Protein AF-X1I6A6-F1 (afdb_monomer)

Foldseek 3Di:
DDDDDPDDDPQFKFKDQCPFDDDDDPDPDDDDDDTLRFWAKKFKDQEDPVPDRDTDDMGGSVNCVVVNNMDIDGLVSHDAKMWMWIATPVGDIDIDIDGPVVTDDPDDD

Secondary structure (DSSP, 8-state):
----------S-EEEEE----------SS-----GGGGEEEEEEETT--SS-----EEEEHHHHGGGTTEEEEEGGG--SEEEEEEEETT--EEEEEEEGGGS------

Sequence (109 aa):
DKKGQVELGTGKDCIINIETFESKVLSRKPIDFANLETLSMVMLDYDFDREVFNMDEVFYAEDLKKNDYKVHFDKDKTKGQIMIIYLDIFGNEKREVKVLSDFKVERKK

Solvent-accessible surface area (backbone atoms only — not comparable to full-atom values): 7032 Å² total; per-residue (Å²): 140,87,90,77,87,77,78,80,86,75,95,49,71,43,72,49,74,61,88,75,44,81,85,88,75,99,57,100,57,95,77,88,74,68,49,62,72,46,51,38,35,39,36,34,15,38,58,42,79,88,81,62,93,58,82,72,46,77,45,46,36,79,61,24,61,77,51,77,36,43,51,76,45,60,51,86,63,48,56,71,27,30,36,40,37,42,30,33,78,85,70,53,75,48,78,47,78,47,40,72,85,76,53,82,81,82,75,84,127

Structure (mmCIF, N/CA/C/O backbone):
data_AF-X1I6A6-F1
#
_entry.id   AF-X1I6A6-F1
#
loop_
_atom_site.group_PDB
_atom_site.id
_atom_site.type_symbol
_atom_site.label_atom_id
_atom_site.label_alt_id
_atom_site.label_comp_id
_atom_site.label_asym_id
_atom_site.label_entity_id
_atom_site.label_seq_id
_atom_site.pdbx_PDB_ins_code
_atom_site.Cartn_x
_atom_site.Cartn_y
_atom_site.Cartn_z
_atom_site.occupancy
_atom_site.B_iso_or_equiv
_atom_site.auth_seq_id
_atom_site.auth_comp_id
_atom_site.auth_asym_id
_atom_site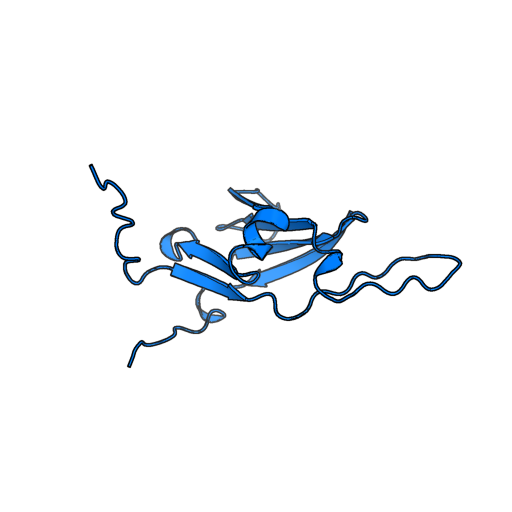.auth_atom_id
_atom_site.pdbx_PDB_model_num
ATOM 1 N N . ASP A 1 1 ? -8.322 36.910 3.057 1.00 35.59 1 ASP A N 1
ATOM 2 C CA . ASP A 1 1 ? -8.898 35.560 3.227 1.00 35.59 1 ASP A CA 1
ATOM 3 C C . ASP A 1 1 ? -7.816 34.490 3.208 1.00 35.59 1 ASP A C 1
ATOM 5 O O . ASP A 1 1 ? -7.125 34.344 2.210 1.00 35.59 1 ASP A O 1
ATOM 9 N N . LYS A 1 2 ? -7.611 33.779 4.322 1.00 33.84 2 LYS A N 1
ATOM 10 C CA . LYS A 1 2 ? -6.754 32.584 4.406 1.00 33.84 2 LYS A CA 1
ATOM 11 C C . LYS A 1 2 ? -7.578 31.474 5.055 1.00 33.84 2 LYS A C 1
ATOM 13 O O . LYS A 1 2 ? -7.585 31.343 6.274 1.00 33.84 2 LYS A O 1
ATOM 18 N N . LYS A 1 3 ? -8.330 30.727 4.244 1.00 35.34 3 LYS A N 1
ATOM 19 C CA . LYS A 1 3 ? -8.968 29.475 4.664 1.00 35.34 3 LYS A CA 1
ATOM 20 C C . LYS A 1 3 ? -8.095 28.320 4.192 1.00 35.34 3 LYS A C 1
ATOM 22 O O . LYS A 1 3 ? -7.958 28.087 3.000 1.00 35.34 3 LYS A O 1
ATOM 27 N N . GLY A 1 4 ? -7.502 27.646 5.161 1.00 28.83 4 GLY A N 1
ATOM 28 C CA . GLY A 1 4 ? -6.713 26.434 5.002 1.00 28.83 4 GLY A CA 1
ATOM 29 C C . GLY A 1 4 ? -6.465 25.846 6.383 1.00 28.83 4 GLY A C 1
ATOM 30 O O . GLY A 1 4 ? -5.323 25.678 6.789 1.00 28.83 4 GLY A O 1
ATOM 31 N N . GLN A 1 5 ? -7.539 25.663 7.156 1.00 38.56 5 GLN A N 1
ATOM 32 C CA . GLN A 1 5 ? -7.504 24.791 8.323 1.00 38.56 5 GLN A CA 1
ATOM 33 C C . GLN A 1 5 ? -7.516 23.364 7.781 1.00 38.56 5 GLN A C 1
ATOM 35 O O . GLN A 1 5 ? -8.520 22.932 7.223 1.00 38.56 5 GLN A O 1
ATOM 40 N N . VAL A 1 6 ? -6.387 22.671 7.893 1.00 32.91 6 VAL A N 1
ATOM 41 C CA . VAL A 1 6 ? -6.357 21.211 7.816 1.00 32.91 6 VAL A CA 1
ATOM 42 C C . VAL A 1 6 ? -6.276 20.756 9.265 1.00 32.91 6 VAL A C 1
ATOM 44 O O . VAL A 1 6 ? -5.328 21.095 9.976 1.00 32.91 6 VAL A O 1
ATOM 47 N N . GLU A 1 7 ? -7.359 20.144 9.732 1.00 32.25 7 GLU A N 1
ATOM 48 C CA . GLU A 1 7 ? -7.539 19.728 11.117 1.00 32.25 7 GLU A CA 1
ATOM 49 C C . GLU A 1 7 ? -6.535 18.640 11.521 1.00 32.25 7 GLU A C 1
ATOM 51 O O . GLU A 1 7 ? -6.108 17.809 10.722 1.00 32.25 7 GLU A O 1
ATOM 56 N N . LEU A 1 8 ? -6.156 18.689 12.799 1.00 35.59 8 LEU A N 1
ATOM 57 C CA . LEU A 1 8 ? -5.301 17.736 13.501 1.00 35.59 8 LEU A CA 1
ATOM 58 C C . LEU A 1 8 ? -5.749 16.280 13.267 1.00 35.59 8 LEU A C 1
ATOM 60 O O . LEU A 1 8 ? -6.844 15.901 13.675 1.00 35.59 8 LEU A O 1
ATOM 64 N N . GLY A 1 9 ? -4.854 15.436 12.743 1.00 37.34 9 GLY A N 1
ATOM 65 C CA . GLY A 1 9 ? -5.007 13.978 12.781 1.00 37.34 9 GLY A CA 1
ATOM 66 C C . GLY A 1 9 ? -5.080 13.478 14.228 1.00 37.34 9 GLY A C 1
ATOM 67 O O . GLY A 1 9 ? -4.119 13.594 14.999 1.00 37.34 9 GLY A O 1
ATOM 68 N N . THR A 1 10 ? -6.240 12.958 14.620 1.00 42.53 10 THR A N 1
ATOM 69 C CA . THR A 1 10 ? -6.546 12.505 15.980 1.00 42.53 10 THR A CA 1
ATOM 70 C C . THR A 1 10 ? -6.213 11.018 16.150 1.00 42.53 10 THR A C 1
ATOM 72 O O . THR A 1 10 ? -7.082 10.172 16.061 1.00 42.53 10 THR A O 1
ATOM 75 N N . GLY A 1 11 ? -4.952 10.672 16.431 1.00 48.94 11 GLY A N 1
ATOM 76 C CA . GLY A 1 11 ? -4.540 9.468 17.194 1.00 48.94 11 GLY A CA 1
ATOM 77 C C . GLY A 1 11 ? -5.051 8.059 16.806 1.00 48.94 11 GLY A C 1
ATOM 78 O O . GLY A 1 11 ? -4.865 7.131 17.601 1.00 48.94 11 GLY A O 1
ATOM 79 N N . LYS A 1 12 ? -5.688 7.865 15.647 1.00 63.25 12 LYS A N 1
ATOM 80 C CA . LYS A 1 12 ? -6.360 6.611 15.249 1.00 63.25 12 LYS A CA 1
ATOM 81 C C . LYS A 1 12 ? -5.888 6.028 13.915 1.00 63.25 12 LYS A C 1
ATOM 83 O O . LYS A 1 12 ? -6.335 4.948 13.542 1.00 63.25 12 LYS A O 1
ATOM 88 N N . ASP A 1 13 ? -4.951 6.690 13.253 1.00 77.94 13 ASP A N 1
ATOM 89 C CA . ASP A 1 13 ? -4.501 6.281 11.928 1.00 77.94 13 ASP A CA 1
ATOM 90 C C . ASP A 1 13 ? -3.479 5.140 12.017 1.00 77.94 13 ASP A C 1
ATOM 92 O O . ASP A 1 13 ? -2.487 5.216 12.750 1.00 77.94 13 ASP A O 1
ATOM 96 N N . CYS A 1 14 ? -3.713 4.084 11.243 1.00 88.75 14 CYS A N 1
ATOM 97 C CA . CYS A 1 14 ? -2.711 3.098 10.872 1.00 88.75 14 CYS A CA 1
ATOM 98 C C . CYS A 1 14 ? -2.029 3.536 9.571 1.00 88.75 14 CYS A C 1
ATOM 100 O O . CYS A 1 14 ? -2.649 4.152 8.702 1.00 88.75 14 CYS A O 1
ATOM 102 N N . ILE A 1 15 ? -0.740 3.214 9.442 1.00 91.94 15 ILE A N 1
ATOM 103 C CA . ILE A 1 15 ? 0.070 3.578 8.277 1.00 91.94 15 ILE A CA 1
ATOM 104 C C . ILE A 1 15 ? 0.697 2.318 7.690 1.00 91.94 15 ILE A C 1
ATOM 106 O O . ILE A 1 15 ? 1.361 1.561 8.400 1.00 91.94 15 ILE A O 1
ATOM 110 N N . ILE A 1 16 ? 0.526 2.124 6.384 1.00 94.25 16 ILE A N 1
ATOM 111 C CA . ILE A 1 16 ? 1.329 1.188 5.592 1.00 94.25 16 ILE A CA 1
ATOM 112 C C . ILE A 1 16 ? 2.394 2.015 4.873 1.00 94.25 16 ILE A C 1
ATOM 114 O O . ILE A 1 16 ? 2.058 2.854 4.038 1.00 94.25 16 ILE A O 1
ATOM 118 N N . ASN A 1 17 ? 3.666 1.790 5.211 1.00 94.75 17 ASN A N 1
ATOM 119 C CA . ASN A 1 17 ? 4.805 2.423 4.547 1.00 94.75 17 ASN A CA 1
ATOM 120 C C . ASN A 1 17 ? 5.355 1.492 3.459 1.00 94.75 17 ASN A C 1
ATOM 122 O O . ASN A 1 17 ? 5.851 0.409 3.776 1.00 94.75 17 ASN A O 1
ATOM 126 N N . ILE A 1 18 ? 5.271 1.899 2.192 1.00 95.75 18 ILE A N 1
ATOM 127 C CA . ILE A 1 18 ? 5.755 1.093 1.065 1.00 95.75 18 ILE A CA 1
ATOM 128 C C . ILE A 1 18 ? 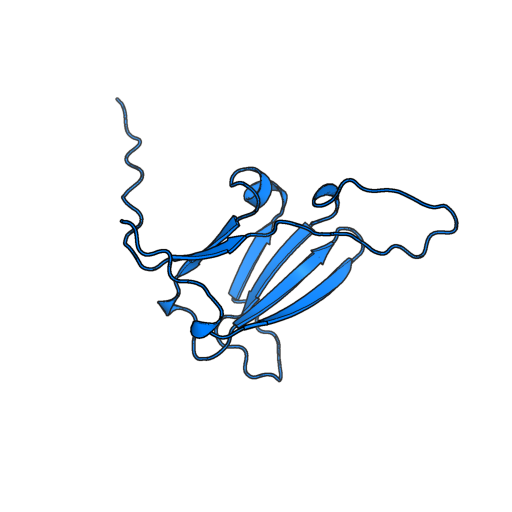7.186 1.521 0.738 1.00 95.75 18 ILE A C 1
ATOM 130 O O . ILE A 1 18 ? 7.426 2.416 -0.065 1.00 95.75 18 ILE A O 1
ATOM 134 N N . GLU A 1 19 ? 8.151 0.881 1.391 1.00 93.81 19 GLU A N 1
ATOM 135 C CA . GLU A 1 19 ? 9.575 1.212 1.225 1.00 93.81 19 GLU A CA 1
ATOM 136 C C . GLU A 1 19 ? 10.155 0.637 -0.070 1.00 93.81 19 GLU A C 1
ATOM 138 O O . GLU A 1 19 ? 10.967 1.270 -0.750 1.00 93.81 19 GLU A O 1
ATOM 143 N N . THR A 1 20 ? 9.730 -0.580 -0.416 1.00 94.38 20 THR A N 1
ATOM 144 C CA . THR A 1 20 ? 10.186 -1.295 -1.607 1.00 94.38 20 THR A CA 1
ATOM 145 C C . THR A 1 20 ? 9.023 -1.963 -2.327 1.00 94.38 20 THR A C 1
ATOM 147 O O . THR A 1 20 ? 8.128 -2.539 -1.707 1.00 94.38 20 THR A O 1
ATOM 150 N N . PHE A 1 21 ? 9.043 -1.873 -3.651 1.00 94.62 21 PHE A N 1
ATOM 151 C CA . PHE A 1 21 ? 8.107 -2.502 -4.561 1.00 94.62 21 PHE A CA 1
ATOM 152 C C . PHE A 1 21 ? 8.832 -2.768 -5.880 1.00 94.62 21 PHE A C 1
ATOM 154 O O . PHE A 1 21 ? 9.273 -1.837 -6.540 1.00 94.62 21 PHE A O 1
ATOM 161 N N . GLU A 1 22 ? 8.972 -4.033 -6.264 1.00 92.06 22 GLU A N 1
ATOM 162 C CA . GLU A 1 22 ? 9.675 -4.427 -7.486 1.00 92.06 22 GLU A CA 1
ATOM 163 C C . GLU A 1 22 ? 8.792 -5.362 -8.309 1.00 92.06 22 GLU A C 1
ATOM 165 O O . GLU A 1 22 ? 8.276 -6.362 -7.798 1.00 92.06 22 GLU A O 1
ATOM 170 N N . SER A 1 23 ? 8.642 -5.049 -9.594 1.00 90.12 23 SER A N 1
ATOM 171 C CA . SER A 1 23 ? 7.789 -5.808 -10.508 1.00 90.12 23 SER A CA 1
ATOM 172 C C . SER A 1 23 ? 8.569 -6.894 -11.238 1.00 90.12 23 SER A C 1
ATOM 174 O O . SER A 1 23 ? 9.668 -6.667 -11.745 1.00 90.12 23 SER A O 1
ATOM 176 N N . LYS A 1 24 ? 7.976 -8.088 -11.341 1.00 84.50 24 LYS A N 1
ATOM 177 C CA . LYS A 1 24 ? 8.530 -9.198 -12.125 1.00 84.50 24 LYS A CA 1
ATOM 178 C C . LYS A 1 24 ? 7.807 -9.286 -13.459 1.00 84.50 24 LYS A C 1
ATOM 180 O O . LYS A 1 24 ? 6.644 -9.671 -13.514 1.00 84.50 24 LYS A O 1
ATOM 185 N N . VAL A 1 25 ? 8.514 -8.978 -14.541 1.00 83.38 25 VAL A N 1
ATOM 186 C CA . VAL A 1 25 ? 7.963 -9.045 -15.899 1.00 83.38 25 VAL A CA 1
ATOM 187 C C . VAL A 1 25 ? 8.632 -10.176 -16.673 1.00 83.38 25 VAL A C 1
ATOM 189 O O . VAL A 1 25 ? 9.857 -10.240 -16.775 1.00 83.38 25 VAL A O 1
ATOM 192 N N . LEU A 1 26 ? 7.829 -11.066 -17.262 1.00 78.19 26 LEU A N 1
ATOM 193 C CA . LEU A 1 26 ? 8.312 -12.093 -18.189 1.00 78.19 26 LEU A CA 1
ATOM 194 C C . LEU A 1 26 ? 8.565 -11.461 -19.565 1.00 78.19 26 LEU A C 1
ATOM 196 O O . LEU A 1 26 ? 7.750 -11.562 -20.479 1.00 78.19 26 LEU A O 1
ATOM 200 N N . SER A 1 27 ? 9.697 -10.774 -19.705 1.00 75.00 27 SER A N 1
ATOM 201 C CA . SER A 1 27 ? 10.124 -10.148 -20.959 1.00 75.00 27 SER A CA 1
ATOM 202 C C . SER A 1 27 ? 11.302 -10.894 -21.589 1.00 75.00 27 SER A C 1
ATOM 204 O O . SER A 1 27 ? 12.159 -11.447 -20.904 1.00 75.00 27 SER A O 1
ATOM 206 N N . ARG A 1 28 ? 11.380 -10.871 -22.927 1.00 72.94 28 ARG A N 1
ATOM 207 C CA . ARG A 1 28 ? 12.535 -11.387 -23.691 1.00 72.94 28 ARG A CA 1
ATOM 208 C C . ARG A 1 28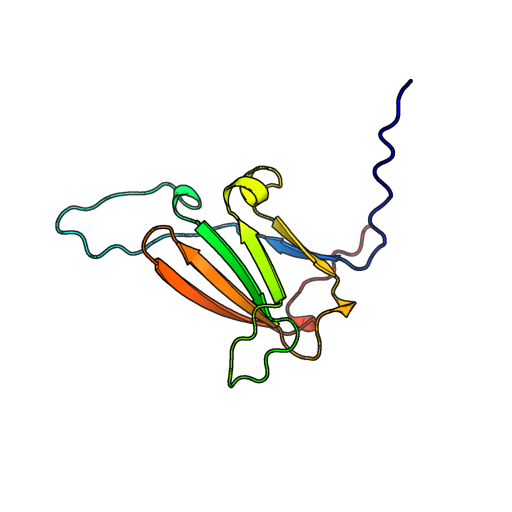 ? 13.800 -10.539 -23.506 1.00 72.94 28 ARG A C 1
ATOM 210 O O . ARG A 1 28 ? 14.884 -10.995 -23.853 1.00 72.94 28 ARG A O 1
ATOM 217 N N . LYS A 1 29 ? 13.661 -9.305 -23.011 1.00 77.50 29 LYS A N 1
ATOM 218 C CA . LYS A 1 29 ? 14.765 -8.405 -22.657 1.00 77.50 29 LYS A CA 1
ATOM 219 C C . LYS A 1 29 ? 14.620 -7.981 -21.195 1.00 77.50 29 LYS A C 1
ATOM 221 O O . LYS A 1 29 ? 13.493 -7.661 -20.813 1.00 77.50 29 LYS A O 1
ATOM 226 N N . PRO A 1 30 ? 15.712 -7.930 -20.413 1.00 71.19 30 PRO A N 1
ATOM 227 C CA . PRO A 1 30 ? 15.686 -7.304 -19.098 1.00 71.19 30 PRO A CA 1
ATOM 228 C C . PRO A 1 30 ? 15.209 -5.859 -19.246 1.00 71.19 30 PRO A C 1
ATOM 230 O O . PRO A 1 30 ? 15.730 -5.121 -20.085 1.00 71.19 30 PRO A O 1
ATOM 233 N N . ILE A 1 31 ? 14.179 -5.497 -18.492 1.00 81.19 31 ILE A N 1
ATOM 234 C CA . ILE A 1 31 ? 13.747 -4.114 -18.326 1.00 81.19 31 ILE A CA 1
ATOM 235 C C . ILE A 1 31 ? 13.897 -3.848 -16.839 1.00 81.19 31 ILE A C 1
ATOM 237 O O . ILE A 1 31 ? 13.233 -4.504 -16.035 1.00 81.19 31 ILE A O 1
ATOM 241 N N . ASP A 1 32 ? 14.798 -2.938 -16.499 1.00 82.69 32 ASP A N 1
ATOM 242 C CA . ASP A 1 32 ? 15.001 -2.515 -15.124 1.00 82.69 32 ASP A CA 1
ATOM 243 C C . ASP A 1 32 ? 14.076 -1.332 -14.846 1.00 82.69 32 ASP A C 1
ATOM 245 O O . ASP A 1 32 ? 14.040 -0.370 -15.617 1.00 82.69 32 ASP A O 1
ATOM 249 N N . PHE A 1 33 ? 13.330 -1.420 -13.749 1.00 87.75 33 PHE A N 1
ATOM 250 C CA . PHE A 1 33 ? 12.490 -0.343 -13.235 1.00 87.75 33 PHE A CA 1
ATOM 251 C C . PHE A 1 33 ? 13.050 0.130 -11.898 1.00 87.75 33 PHE A C 1
ATOM 253 O O . PHE A 1 33 ? 13.560 -0.663 -11.102 1.00 87.75 33 PHE A O 1
ATOM 260 N N . ALA A 1 34 ? 12.945 1.423 -11.626 1.00 89.31 34 ALA A N 1
ATOM 261 C CA . ALA A 1 34 ? 13.369 1.996 -10.363 1.00 89.31 34 ALA A CA 1
ATOM 262 C C . ALA A 1 34 ? 12.306 1.747 -9.283 1.00 89.31 34 ALA A C 1
ATOM 264 O O . ALA A 1 34 ? 11.327 2.476 -9.227 1.00 89.31 34 ALA A O 1
ATOM 265 N N . ASN A 1 35 ? 12.503 0.775 -8.387 1.00 91.50 35 ASN A N 1
ATOM 266 C CA . ASN A 1 35 ? 11.653 0.520 -7.208 1.00 91.50 35 ASN A CA 1
ATOM 267 C C . ASN A 1 35 ? 10.143 0.820 -7.457 1.00 91.50 35 ASN A C 1
ATOM 269 O O . ASN A 1 35 ? 9.527 0.276 -8.377 1.00 91.50 35 ASN A O 1
ATOM 273 N N . LEU A 1 36 ? 9.573 1.771 -6.709 1.00 94.06 36 LEU A N 1
ATOM 274 C CA . LEU A 1 36 ? 8.160 2.171 -6.714 1.00 94.06 36 LEU A CA 1
ATOM 275 C C . LEU A 1 36 ? 7.622 2.710 -8.055 1.00 94.06 36 LEU A C 1
ATOM 277 O O . LEU A 1 36 ? 6.428 2.975 -8.146 1.00 94.06 36 LEU A O 1
ATOM 281 N N . GLU A 1 37 ? 8.452 2.860 -9.092 1.00 94.88 37 GLU A N 1
ATOM 282 C CA . GLU A 1 37 ? 8.055 3.306 -10.438 1.00 94.88 37 GLU A CA 1
ATOM 283 C C . GLU A 1 37 ? 6.878 2.514 -11.013 1.00 94.88 37 GLU A C 1
ATOM 285 O O . GLU A 1 37 ? 6.045 3.065 -11.727 1.00 94.88 37 GLU A O 1
ATOM 290 N N . THR A 1 38 ? 6.810 1.221 -10.705 1.00 95.88 38 THR A N 1
ATOM 291 C CA . THR A 1 38 ? 5.811 0.312 -11.284 1.00 95.88 38 THR A CA 1
ATOM 292 C C . THR A 1 38 ? 4.578 0.110 -10.414 1.00 95.88 38 THR A C 1
ATOM 294 O O . THR A 1 38 ? 3.632 -0.532 -10.872 1.00 95.88 38 THR A O 1
ATOM 297 N N . LEU A 1 39 ? 4.554 0.647 -9.188 1.00 97.81 39 LEU A N 1
ATOM 298 C CA . LEU A 1 39 ? 3.371 0.586 -8.334 1.00 97.81 39 LEU A CA 1
ATOM 299 C C . LEU A 1 39 ? 2.216 1.310 -9.035 1.00 97.81 39 LEU A C 1
ATOM 301 O O . LEU A 1 39 ? 2.361 2.455 -9.453 1.00 97.81 39 LEU A O 1
ATOM 305 N N . SER A 1 40 ? 1.065 0.653 -9.151 1.00 98.00 40 SER A N 1
ATOM 306 C CA . SER A 1 40 ? -0.140 1.230 -9.751 1.00 98.00 40 SER A CA 1
ATOM 307 C C . SER A 1 40 ? -1.134 1.668 -8.681 1.00 98.00 40 SER A C 1
ATOM 309 O O . SER A 1 40 ? -1.560 2.825 -8.656 1.00 98.00 40 SER A O 1
ATOM 311 N N . MET A 1 41 ? -1.489 0.760 -7.773 1.00 98.06 41 MET A N 1
ATOM 312 C CA . MET A 1 41 ? -2.451 1.037 -6.710 1.00 98.06 41 MET A CA 1
ATOM 313 C C . MET A 1 41 ? -2.304 0.076 -5.532 1.00 98.06 41 MET A C 1
ATOM 315 O O . MET A 1 41 ? -1.745 -1.016 -5.661 1.00 98.06 41 MET A O 1
ATOM 319 N N . VAL A 1 42 ? -2.847 0.490 -4.391 1.00 98.56 42 VAL A N 1
ATOM 320 C CA . VAL A 1 42 ? -3.056 -0.347 -3.210 1.00 98.56 42 VAL A CA 1
ATOM 321 C C . VAL A 1 42 ? -4.543 -0.399 -2.902 1.00 98.56 42 VAL A C 1
ATOM 323 O O . VAL A 1 42 ? -5.187 0.642 -2.822 1.00 98.56 42 VAL A O 1
ATOM 326 N N . MET A 1 43 ? -5.086 -1.599 -2.732 1.00 98.44 43 MET A N 1
ATOM 327 C CA . MET A 1 43 ? -6.490 -1.824 -2.394 1.00 98.44 43 MET A CA 1
ATOM 328 C C . MET A 1 43 ? -6.598 -2.451 -1.009 1.00 98.44 43 MET A C 1
ATOM 330 O O . MET A 1 43 ? -5.800 -3.329 -0.669 1.00 98.44 43 MET A O 1
ATOM 334 N N . LEU A 1 44 ? -7.583 -2.002 -0.234 1.00 98.00 44 LEU A N 1
ATOM 335 C CA . LEU A 1 44 ? -7.863 -2.482 1.115 1.00 98.00 44 LEU A CA 1
ATOM 336 C C . LEU A 1 44 ? -9.262 -3.101 1.193 1.00 98.00 44 LEU A C 1
ATOM 338 O O . LEU A 1 44 ? -10.213 -2.570 0.619 1.00 98.00 44 LEU A O 1
ATOM 342 N N . ASP A 1 45 ? -9.355 -4.191 1.945 1.00 98.12 45 ASP A N 1
ATOM 343 C CA . ASP A 1 45 ? -10.586 -4.818 2.437 1.00 98.12 45 ASP A CA 1
ATOM 344 C C . ASP A 1 45 ? -10.432 -4.957 3.954 1.00 98.12 45 ASP A C 1
ATOM 346 O O . ASP A 1 45 ? -9.571 -5.708 4.426 1.00 98.12 45 ASP A O 1
ATOM 350 N N . TYR A 1 46 ? -11.189 -4.164 4.709 1.00 97.00 46 TYR A N 1
ATOM 351 C CA . TYR A 1 46 ? -11.032 -3.976 6.148 1.00 97.00 46 TYR A CA 1
ATOM 352 C C . TYR A 1 46 ? -11.639 -5.095 6.998 1.00 97.00 46 TYR A C 1
ATOM 354 O O . TYR A 1 46 ? -11.339 -5.157 8.198 1.00 97.00 46 TYR A O 1
ATOM 362 N N . ASP A 1 47 ? -12.494 -5.943 6.429 1.00 96.56 47 ASP A N 1
ATOM 363 C CA . ASP A 1 47 ? -13.157 -7.037 7.140 1.00 96.56 47 ASP A CA 1
ATOM 364 C C . ASP A 1 47 ? -13.061 -8.395 6.433 1.00 96.56 47 ASP A C 1
ATOM 366 O O . ASP A 1 47 ? -13.872 -9.292 6.669 1.00 96.56 47 ASP A O 1
ATOM 370 N N . PHE A 1 48 ? -11.984 -8.568 5.664 1.00 97.69 48 PHE A N 1
ATOM 371 C CA . PHE A 1 48 ? -11.662 -9.777 4.920 1.00 97.69 48 PHE A CA 1
ATOM 372 C C . PHE A 1 48 ? -11.842 -11.061 5.743 1.00 97.69 48 PHE A C 1
ATOM 374 O O . PHE A 1 48 ? -11.183 -11.288 6.761 1.00 97.69 48 PHE A O 1
ATOM 381 N N . ASP A 1 49 ? -12.677 -11.971 5.253 1.00 95.00 49 ASP A N 1
ATOM 382 C CA . ASP A 1 49 ? -13.061 -13.223 5.916 1.00 95.00 49 ASP A CA 1
ATOM 383 C C . ASP A 1 49 ? -12.201 -14.440 5.518 1.00 95.00 49 ASP A C 1
ATOM 385 O O . ASP A 1 49 ? -12.366 -15.525 6.074 1.00 95.00 49 ASP A O 1
ATOM 389 N N . ARG A 1 50 ? -11.207 -14.242 4.638 1.00 94.44 50 ARG A N 1
ATOM 390 C CA . ARG A 1 50 ? -10.384 -15.279 3.969 1.00 94.44 50 ARG A CA 1
ATOM 391 C C . ARG A 1 50 ? -11.052 -16.018 2.819 1.00 94.44 50 ARG A C 1
ATOM 393 O O . ARG A 1 50 ? -10.437 -16.946 2.290 1.00 94.44 50 ARG A O 1
ATOM 400 N N . GLU A 1 51 ? -12.231 -15.594 2.393 1.00 94.62 51 GLU A N 1
ATOM 401 C CA . GLU A 1 51 ? -12.943 -16.200 1.274 1.00 94.62 51 GLU A CA 1
ATOM 402 C C . GLU A 1 51 ? -12.964 -15.265 0.068 1.00 94.62 51 GLU A C 1
ATOM 404 O O . GLU A 1 51 ? -12.409 -15.600 -0.984 1.00 94.62 51 GLU A O 1
ATOM 409 N N . VAL A 1 52 ? -13.559 -14.081 0.220 1.00 94.75 52 VAL A N 1
ATOM 410 C CA . VAL A 1 52 ? -13.802 -13.149 -0.888 1.00 94.75 52 VAL A CA 1
ATOM 411 C C . VAL A 1 52 ? -13.216 -11.786 -0.562 1.00 94.75 52 VAL A C 1
ATOM 413 O O . VAL A 1 52 ? -13.427 -11.255 0.519 1.00 94.75 52 VAL A O 1
ATOM 416 N N . PHE A 1 53 ? -12.477 -11.217 -1.516 1.00 96.12 53 PHE A N 1
ATOM 417 C CA . PHE A 1 53 ? -11.992 -9.846 -1.408 1.00 96.12 53 PHE A CA 1
ATOM 418 C C . PHE A 1 53 ? -13.119 -8.868 -1.747 1.00 96.12 53 PHE A C 1
ATOM 420 O O . PHE A 1 53 ?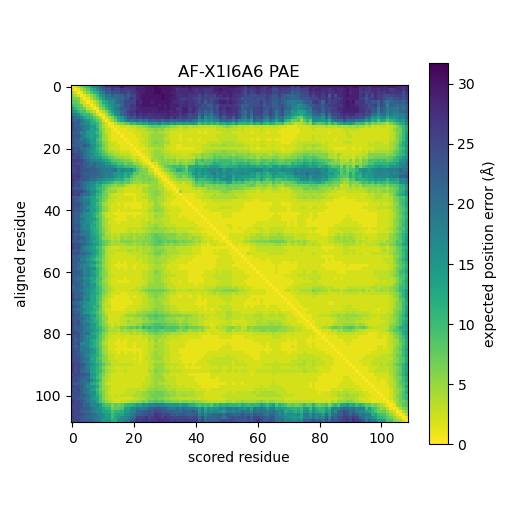 -13.557 -8.802 -2.901 1.00 96.12 53 PHE A O 1
ATOM 427 N N . ASN A 1 54 ? -13.553 -8.102 -0.752 1.00 96.69 54 ASN A N 1
ATOM 428 C CA . ASN A 1 54 ? -14.543 -7.044 -0.876 1.00 96.69 54 ASN A CA 1
ATOM 429 C C . ASN A 1 54 ? -13.836 -5.691 -0.753 1.00 96.69 54 ASN A C 1
ATOM 431 O O . ASN A 1 54 ? -13.453 -5.259 0.325 1.00 96.69 54 ASN A O 1
ATOM 435 N N . MET A 1 55 ? -13.625 -5.023 -1.886 1.00 96.75 55 MET A N 1
ATOM 436 C CA . MET A 1 55 ? -12.873 -3.769 -1.917 1.00 96.75 55 MET A CA 1
ATOM 437 C C . MET A 1 55 ? -13.612 -2.647 -1.174 1.00 96.75 55 MET A C 1
ATOM 439 O O . MET A 1 55 ? -14.673 -2.208 -1.621 1.00 96.75 55 MET A O 1
ATOM 443 N N . ASP A 1 56 ? -12.989 -2.119 -0.122 1.00 97.38 56 ASP A N 1
ATOM 444 C CA . ASP A 1 56 ? -13.480 -0.956 0.622 1.00 97.38 56 ASP A CA 1
ATOM 445 C C . ASP A 1 56 ? -12.831 0.350 0.158 1.00 97.38 56 ASP A C 1
ATOM 447 O O . ASP A 1 56 ? -13.486 1.392 0.080 1.00 9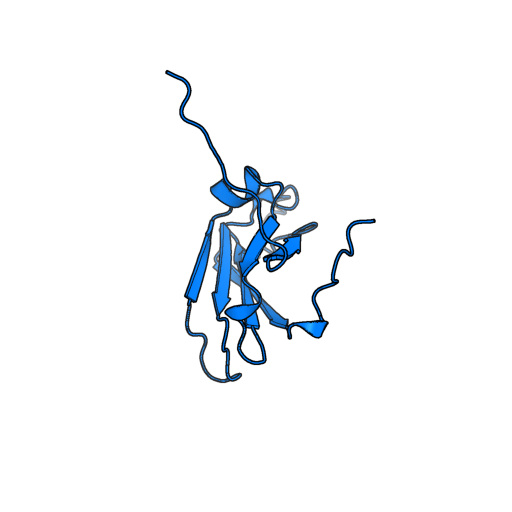7.38 56 ASP A O 1
ATOM 451 N N . GLU A 1 57 ? -11.525 0.322 -0.124 1.00 97.06 57 GLU A N 1
ATOM 452 C CA . GLU A 1 57 ? -10.753 1.531 -0.414 1.00 97.06 57 GLU A CA 1
ATOM 453 C C . GLU A 1 57 ? -9.625 1.267 -1.416 1.00 97.06 57 GLU A C 1
ATOM 455 O O . GLU A 1 57 ? -9.038 0.183 -1.451 1.00 97.06 57 GLU A O 1
ATOM 460 N N . VAL A 1 58 ? -9.313 2.276 -2.234 1.00 98.00 58 VAL A N 1
ATOM 461 C CA . VAL A 1 58 ? -8.241 2.229 -3.233 1.00 98.00 58 VAL A CA 1
ATOM 462 C C . VAL A 1 58 ? -7.366 3.472 -3.132 1.00 98.00 58 VAL A C 1
ATOM 464 O O . VAL A 1 58 ? -7.857 4.594 -3.015 1.00 98.00 58 VAL A O 1
ATOM 467 N N . PHE A 1 59 ? -6.058 3.264 -3.220 1.00 97.94 59 PHE A N 1
ATOM 468 C CA . PHE A 1 59 ? -5.035 4.297 -3.174 1.00 97.94 59 PHE A 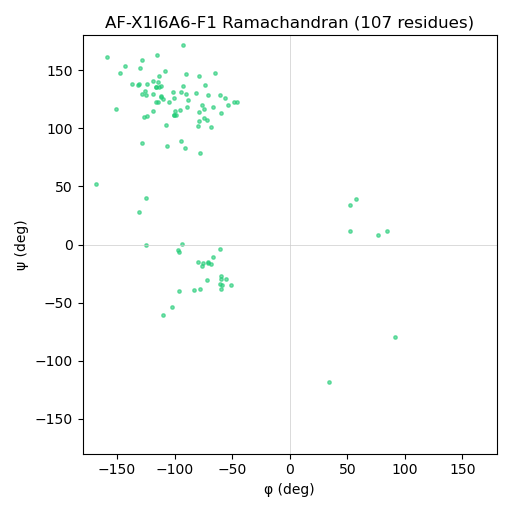CA 1
ATOM 469 C C . PHE A 1 59 ? -4.185 4.204 -4.436 1.00 97.94 59 PHE A C 1
ATOM 471 O O . PHE A 1 59 ? -3.431 3.248 -4.614 1.00 97.94 59 PHE A O 1
ATOM 478 N N . TYR A 1 60 ? -4.294 5.191 -5.320 1.00 98.12 60 TYR A N 1
ATOM 479 C CA . TYR A 1 60 ? -3.516 5.228 -6.556 1.00 98.12 60 TYR A CA 1
ATOM 480 C C . TYR A 1 60 ? -2.087 5.713 -6.300 1.00 98.12 60 TYR A C 1
ATOM 482 O O . TYR A 1 60 ? -1.854 6.604 -5.479 1.00 98.12 60 TYR A O 1
ATOM 490 N N . ALA A 1 61 ? -1.123 5.163 -7.040 1.00 97.12 61 ALA A N 1
ATOM 491 C CA . ALA A 1 61 ? 0.292 5.484 -6.873 1.00 97.12 61 ALA A CA 1
ATOM 492 C C . ALA A 1 61 ? 0.602 6.976 -7.062 1.00 97.12 61 ALA A C 1
ATOM 494 O O . ALA A 1 61 ? 1.428 7.520 -6.335 1.00 97.12 61 ALA A O 1
ATOM 495 N N . GLU A 1 62 ? -0.100 7.663 -7.968 1.00 96.12 62 GLU A N 1
ATOM 496 C CA . GLU A 1 62 ? 0.064 9.108 -8.187 1.00 96.12 62 GLU A CA 1
ATOM 497 C C . GLU A 1 62 ? -0.256 9.943 -6.940 1.00 96.12 62 GLU A C 1
ATOM 499 O O . GLU A 1 62 ? 0.384 10.966 -6.691 1.00 96.12 62 GLU A O 1
ATOM 504 N N . ASP A 1 63 ? -1.221 9.505 -6.130 1.00 96.69 63 ASP A N 1
ATOM 505 C CA . ASP A 1 63 ? -1.563 10.174 -4.876 1.00 96.69 63 ASP A CA 1
ATOM 506 C C . ASP A 1 63 ? -0.642 9.735 -3.738 1.00 96.69 63 ASP A C 1
ATOM 508 O O . ASP A 1 63 ? -0.167 10.574 -2.972 1.00 96.69 63 ASP A O 1
ATOM 512 N N . LEU A 1 64 ? -0.291 8.449 -3.686 1.00 96.06 64 LEU A N 1
ATOM 513 C CA . LEU A 1 64 ? 0.675 7.917 -2.723 1.00 96.06 64 LEU A CA 1
ATOM 514 C C . LEU A 1 64 ? 2.052 8.573 -2.864 1.00 96.06 64 LEU A C 1
ATOM 516 O O . LEU A 1 64 ? 2.677 8.907 -1.860 1.00 96.06 64 LEU A O 1
ATOM 520 N N . LYS A 1 65 ? 2.497 8.853 -4.090 1.00 95.62 65 LYS A N 1
ATOM 521 C CA . LYS A 1 65 ? 3.760 9.545 -4.375 1.00 95.62 65 LYS A CA 1
ATOM 522 C C . LYS A 1 65 ? 3.826 10.947 -3.764 1.00 95.62 65 LYS A C 1
ATOM 524 O O . LYS A 1 65 ? 4.911 11.405 -3.418 1.00 95.62 65 LYS A O 1
ATOM 529 N N . LYS A 1 66 ? 2.684 11.625 -3.601 1.00 95.69 66 LYS A N 1
ATOM 530 C CA . LYS A 1 66 ? 2.599 12.950 -2.955 1.00 95.69 66 LYS A CA 1
ATOM 531 C C . LYS A 1 66 ? 2.726 12.868 -1.428 1.00 95.69 66 LYS A C 1
ATOM 533 O O . LYS A 1 66 ? 2.962 13.894 -0.800 1.00 95.69 66 LYS A O 1
ATOM 538 N N . ASN A 1 67 ? 2.565 11.676 -0.848 1.00 92.81 67 ASN A N 1
ATOM 539 C CA . ASN A 1 67 ? 2.611 11.409 0.590 1.00 92.81 67 ASN A CA 1
ATOM 540 C C . ASN A 1 67 ? 3.639 10.313 0.939 1.00 92.81 67 ASN A C 1
ATOM 542 O O . ASN A 1 67 ? 3.373 9.431 1.754 1.00 92.81 67 ASN A O 1
ATOM 546 N N . ASP A 1 68 ? 4.803 10.334 0.283 1.00 94.81 68 ASP A N 1
ATOM 547 C CA . ASP A 1 68 ? 5.924 9.414 0.537 1.00 94.81 68 ASP A CA 1
ATOM 548 C C . ASP A 1 68 ? 5.550 7.919 0.507 1.00 94.81 68 ASP A C 1
ATOM 550 O O . ASP A 1 68 ? 6.095 7.121 1.265 1.00 94.81 68 ASP A O 1
ATOM 554 N N . TYR A 1 69 ? 4.603 7.536 -0.350 1.00 95.62 69 TYR A N 1
ATOM 555 C CA . TYR A 1 69 ? 4.095 6.168 -0.484 1.00 95.62 69 TYR A CA 1
ATOM 556 C C . TYR A 1 69 ? 3.522 5.572 0.810 1.00 95.62 69 TYR A C 1
ATOM 558 O O . TYR A 1 69 ? 3.671 4.381 1.097 1.00 95.62 69 TYR A O 1
ATOM 566 N N . LYS A 1 70 ? 2.817 6.411 1.577 1.00 95.69 70 LYS A N 1
ATOM 567 C CA . LYS A 1 70 ? 2.116 6.016 2.801 1.00 95.69 70 LYS A CA 1
ATOM 568 C C . LYS A 1 70 ? 0.615 5.926 2.577 1.00 95.69 70 LYS A C 1
ATOM 570 O O . LYS A 1 70 ? -0.033 6.919 2.239 1.00 95.69 70 LYS A O 1
ATOM 575 N N . VAL A 1 71 ? 0.062 4.747 2.843 1.00 94.75 71 VAL A N 1
ATOM 576 C CA . VAL A 1 71 ? -1.387 4.540 2.938 1.00 94.75 71 VAL A CA 1
ATOM 577 C C . VAL A 1 71 ? -1.801 4.797 4.380 1.00 94.75 71 VAL A C 1
ATOM 579 O O . VAL A 1 71 ? -1.339 4.101 5.286 1.00 94.75 71 VAL A O 1
ATOM 582 N N . HIS A 1 72 ? -2.658 5.792 4.586 1.00 92.62 72 HIS A N 1
ATOM 583 C CA . HIS A 1 72 ? -3.259 6.092 5.882 1.00 92.62 72 HIS A CA 1
ATOM 584 C C . HIS A 1 72 ? -4.682 5.555 5.904 1.00 92.62 72 HIS A C 1
ATOM 586 O O . HIS A 1 72 ? -5.453 5.832 4.988 1.00 92.62 72 HIS A O 1
ATOM 592 N N . PHE A 1 73 ? -5.036 4.828 6.957 1.00 91.38 73 PHE A N 1
ATOM 593 C CA . PHE A 1 73 ? -6.402 4.367 7.162 1.00 91.38 73 PHE A CA 1
ATOM 594 C C . PHE A 1 73 ? -6.783 4.402 8.639 1.00 91.38 73 PHE A C 1
ATOM 596 O O . PHE A 1 73 ? -5.929 4.298 9.520 1.00 91.38 73 PHE A O 1
ATOM 603 N N . ASP A 1 74 ? -8.078 4.532 8.910 1.00 90.75 74 ASP A N 1
ATOM 604 C CA . ASP A 1 74 ? -8.608 4.490 10.270 1.00 90.75 74 ASP A CA 1
ATOM 605 C C . ASP A 1 74 ? -8.630 3.043 10.773 1.00 90.75 74 ASP A C 1
ATOM 607 O O . ASP A 1 74 ? -9.301 2.182 10.197 1.00 90.75 74 ASP A O 1
ATOM 611 N N . LYS A 1 75 ? -7.913 2.776 11.868 1.00 88.06 75 LYS A N 1
ATOM 612 C CA . LYS A 1 75 ? -7.851 1.445 12.483 1.00 88.06 75 LYS A CA 1
ATOM 613 C C . LYS A 1 75 ? -9.225 0.929 12.918 1.00 88.06 75 LYS A C 1
ATOM 615 O O . LYS A 1 75 ? -9.416 -0.281 12.986 1.00 88.06 75 LYS A O 1
ATOM 620 N N . ASP A 1 76 ? -10.165 1.830 13.220 1.00 90.31 76 ASP A N 1
ATOM 621 C CA . ASP A 1 76 ? -11.508 1.477 13.685 1.00 90.31 76 ASP A CA 1
ATOM 622 C C . ASP A 1 76 ? -12.348 0.857 12.545 1.00 90.31 76 ASP A C 1
ATOM 624 O O . ASP A 1 76 ? -13.348 0.188 12.813 1.00 90.31 76 ASP A O 1
ATOM 628 N N . LYS A 1 77 ? -11.928 1.018 11.276 1.00 90.69 77 LYS A N 1
ATOM 629 C CA . LYS A 1 77 ? -12.529 0.319 10.129 1.00 90.69 77 LYS A CA 1
ATOM 630 C C . LYS A 1 77 ? -12.184 -1.171 10.109 1.00 90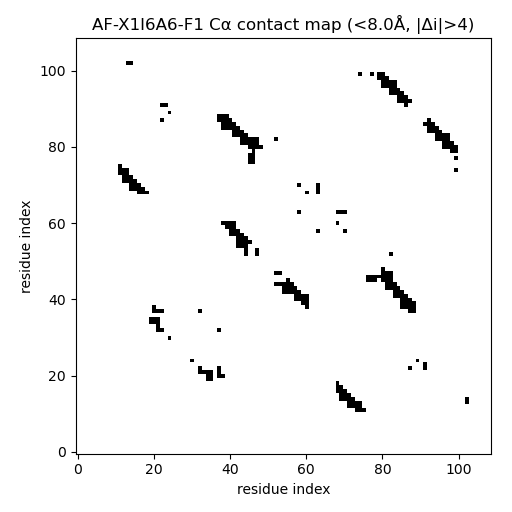.69 77 LYS A C 1
ATOM 632 O O . LYS A 1 77 ? -12.991 -1.962 9.629 1.00 90.69 77 LYS A O 1
ATOM 637 N N . THR A 1 78 ? -11.016 -1.566 10.624 1.00 90.38 78 THR A N 1
ATOM 638 C CA . THR A 1 78 ? -10.549 -2.957 10.568 1.00 90.38 78 THR A CA 1
ATOM 639 C C . THR A 1 78 ? -11.305 -3.847 11.550 1.00 90.38 78 THR A C 1
ATOM 641 O O . THR A 1 78 ? -11.169 -3.708 12.768 1.00 90.38 78 THR A O 1
ATOM 644 N N . LYS A 1 79 ? -12.042 -4.836 11.034 1.00 89.75 79 LYS A N 1
ATOM 645 C CA . LYS A 1 79 ? -12.782 -5.813 11.845 1.00 89.75 79 LYS A CA 1
ATOM 646 C C . LYS A 1 79 ? -12.077 -7.167 11.809 1.00 89.75 79 LYS A C 1
ATOM 648 O O . LYS A 1 79 ? -12.411 -8.058 11.040 1.00 89.75 79 LYS A O 1
ATOM 653 N N . GLY A 1 80 ? -11.089 -7.333 12.683 1.00 91.50 80 GLY A N 1
ATOM 654 C CA . GLY A 1 80 ? -10.323 -8.576 12.796 1.00 91.50 80 GLY A CA 1
ATOM 655 C C . GLY A 1 80 ? -9.074 -8.564 11.921 1.00 91.50 80 GLY A C 1
ATOM 656 O O . GLY A 1 80 ? -7.988 -8.310 12.443 1.00 91.50 80 GLY A O 1
ATOM 657 N N . GLN A 1 81 ? -9.219 -8.824 10.621 1.00 94.88 81 GLN A N 1
ATOM 658 C CA . GLN A 1 81 ? -8.105 -8.823 9.667 1.00 94.88 81 GLN A CA 1
ATOM 659 C C . GLN A 1 81 ? -8.427 -7.977 8.434 1.00 94.88 81 GLN A C 1
ATOM 661 O O . GLN A 1 81 ? -9.581 -7.830 8.058 1.00 94.88 81 GLN A O 1
ATOM 666 N N . ILE A 1 82 ? -7.380 -7.437 7.824 1.00 96.56 82 ILE A N 1
ATOM 667 C CA . ILE A 1 82 ? -7.417 -6.624 6.612 1.00 96.56 82 ILE A CA 1
ATOM 668 C C . ILE A 1 82 ? -6.670 -7.365 5.503 1.00 96.56 82 ILE A C 1
ATOM 670 O O . ILE A 1 82 ? -5.577 -7.892 5.745 1.00 96.56 82 ILE A O 1
ATOM 674 N N . MET A 1 83 ? -7.228 -7.398 4.293 1.00 98.00 83 MET A N 1
ATOM 675 C CA . MET A 1 83 ? -6.476 -7.764 3.093 1.00 98.00 83 MET A CA 1
ATOM 676 C C . MET A 1 83 ? -5.961 -6.501 2.408 1.00 98.00 83 MET A C 1
ATOM 678 O O . MET A 1 83 ? -6.699 -5.550 2.169 1.00 98.00 83 MET A O 1
ATOM 682 N N . ILE A 1 84 ? -4.672 -6.516 2.084 1.00 98.31 84 ILE A N 1
ATOM 683 C CA . ILE A 1 84 ? -3.969 -5.462 1.364 1.00 98.31 84 ILE A CA 1
ATOM 684 C C . ILE A 1 84 ? -3.498 -6.063 0.045 1.00 98.31 84 ILE A C 1
ATOM 686 O O . ILE A 1 84 ? -2.766 -7.058 0.042 1.00 98.31 84 ILE A O 1
ATOM 690 N N . ILE A 1 85 ? -3.897 -5.468 -1.073 1.00 98.25 85 ILE A N 1
ATOM 691 C CA . ILE A 1 85 ? -3.442 -5.868 -2.404 1.00 98.25 85 ILE A CA 1
ATOM 692 C C . ILE A 1 85 ? -2.628 -4.729 -2.998 1.00 98.25 85 IL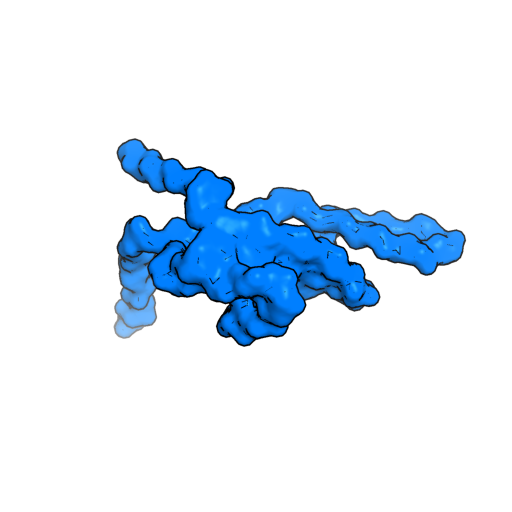E A C 1
ATOM 694 O O . ILE A 1 85 ? -3.129 -3.619 -3.144 1.00 98.25 85 ILE A O 1
ATOM 698 N N . TYR A 1 86 ? -1.387 -5.017 -3.368 1.00 98.25 86 TYR A N 1
ATOM 699 C CA . TYR A 1 86 ? -0.535 -4.120 -4.137 1.00 98.25 86 TYR A CA 1
ATOM 700 C C . TYR A 1 86 ? -0.548 -4.584 -5.589 1.00 98.25 86 TYR A C 1
ATOM 702 O O . TYR A 1 86 ? -0.261 -5.754 -5.859 1.00 98.25 86 TYR A O 1
ATOM 710 N N . LEU A 1 87 ? -0.873 -3.678 -6.504 1.00 97.94 87 LEU A N 1
ATOM 711 C CA . LEU A 1 87 ? -0.956 -3.952 -7.933 1.00 97.94 87 LEU A CA 1
ATOM 712 C C . LEU A 1 87 ? 0.093 -3.126 -8.674 1.00 97.94 87 LEU A C 1
ATOM 714 O O . LEU A 1 87 ? 0.238 -1.929 -8.408 1.00 97.94 87 LEU A O 1
ATOM 718 N N . ASP A 1 88 ? 0.801 -3.751 -9.609 1.00 96.62 88 ASP A N 1
ATOM 719 C CA . ASP A 1 88 ? 1.682 -3.046 -10.539 1.00 96.62 88 ASP A CA 1
ATOM 720 C C . ASP A 1 88 ? 0.975 -2.670 -11.855 1.00 96.62 88 ASP A C 1
ATOM 722 O O . ASP A 1 88 ? -0.147 -3.089 -12.142 1.00 96.62 88 ASP A O 1
ATOM 726 N N . ILE A 1 89 ? 1.643 -1.871 -12.688 1.00 96.00 89 ILE A N 1
ATOM 727 C CA . ILE A 1 89 ? 1.130 -1.462 -14.009 1.00 96.00 89 ILE A CA 1
ATOM 728 C C . ILE A 1 89 ? 1.003 -2.615 -15.025 1.00 96.00 89 ILE A C 1
ATOM 730 O O . ILE A 1 89 ? 0.422 -2.427 -16.093 1.00 96.00 89 ILE A O 1
ATOM 734 N N . PHE A 1 90 ? 1.551 -3.795 -14.725 1.00 93.75 90 PHE A N 1
ATOM 735 C CA . PHE A 1 90 ? 1.484 -4.996 -15.562 1.00 93.75 90 PHE A CA 1
ATOM 736 C C . PHE A 1 90 ? 0.363 -5.952 -15.132 1.00 93.75 90 PHE A C 1
ATOM 738 O O . PHE A 1 90 ? 0.117 -6.946 -15.816 1.00 93.75 90 PHE A O 1
ATOM 745 N N . GLY A 1 91 ? -0.326 -5.649 -14.029 1.00 93.75 91 GLY A N 1
ATOM 746 C CA . GLY A 1 91 ? -1.370 -6.488 -13.453 1.00 93.75 91 GLY A CA 1
ATOM 747 C C . GLY A 1 91 ? -0.847 -7.590 -12.528 1.00 93.75 91 GLY A C 1
ATOM 748 O O . GLY A 1 91 ? -1.614 -8.485 -12.179 1.00 93.75 91 GLY A O 1
ATOM 749 N N . ASN A 1 92 ? 0.429 -7.567 -12.123 1.00 94.69 92 ASN A N 1
ATOM 750 C CA . ASN A 1 92 ? 0.899 -8.459 -11.069 1.00 94.69 92 ASN A CA 1
ATOM 751 C C . ASN A 1 92 ? 0.370 -7.988 -9.715 1.00 94.69 92 ASN A C 1
ATOM 753 O O . ASN A 1 92 ? 0.427 -6.804 -9.375 1.00 94.69 92 ASN A O 1
ATOM 757 N N . GLU A 1 93 ? -0.069 -8.950 -8.910 1.00 95.56 93 GLU A N 1
ATOM 758 C CA . GLU A 1 93 ? -0.616 -8.708 -7.582 1.00 95.56 93 GLU A CA 1
ATOM 759 C C . GLU A 1 93 ? 0.285 -9.294 -6.498 1.00 95.56 93 GLU A C 1
ATOM 761 O O . GLU A 1 93 ? 0.692 -10.458 -6.554 1.00 95.56 93 GLU A O 1
ATOM 766 N N . LYS A 1 94 ? 0.509 -8.513 -5.441 1.00 96.31 94 LYS A N 1
ATOM 767 C CA . LYS A 1 94 ? 0.966 -9.019 -4.146 1.00 96.31 94 LYS A CA 1
ATOM 768 C C . LYS A 1 94 ? -0.158 -8.851 -3.136 1.00 96.31 94 LYS A C 1
ATOM 770 O O . LYS A 1 94 ? -0.655 -7.745 -2.952 1.00 96.31 94 LYS A O 1
ATOM 775 N N . ARG A 1 95 ? -0.526 -9.934 -2.452 1.00 97.00 95 ARG A N 1
ATOM 776 C CA . ARG A 1 95 ? -1.573 -9.928 -1.424 1.00 97.00 95 ARG A CA 1
ATOM 777 C C . ARG A 1 95 ? -0.974 -10.169 -0.049 1.00 97.00 95 ARG A C 1
ATOM 779 O O . ARG A 1 95 ? -0.142 -11.060 0.120 1.00 97.00 95 ARG A O 1
ATOM 786 N N . GLU A 1 96 ? -1.427 -9.407 0.933 1.00 97.19 96 GLU A N 1
ATOM 787 C CA . GLU A 1 96 ? -1.076 -9.582 2.336 1.00 97.19 96 GLU A CA 1
ATOM 788 C C . GLU A 1 96 ? -2.342 -9.570 3.188 1.00 97.19 96 GLU A C 1
ATOM 790 O O . GLU A 1 96 ? -3.230 -8.756 2.969 1.00 97.19 96 GLU A O 1
ATOM 795 N N . VAL A 1 97 ? -2.414 -10.462 4.175 1.00 97.12 97 VAL A N 1
ATOM 796 C CA . VAL A 1 97 ? -3.456 -10.438 5.206 1.00 97.12 97 VAL A CA 1
ATOM 797 C C . VAL A 1 97 ? -2.788 -10.044 6.513 1.00 97.12 97 VAL A C 1
ATOM 799 O O . VAL A 1 97 ? -1.795 -10.667 6.901 1.00 97.12 97 VAL A O 1
ATOM 802 N N . LYS A 1 98 ? -3.300 -9.000 7.162 1.00 95.62 98 LYS A N 1
ATOM 803 C CA . LYS A 1 98 ? -2.764 -8.449 8.413 1.00 95.62 98 LYS A CA 1
ATOM 804 C C . LYS A 1 98 ? -3.858 -8.324 9.458 1.00 95.62 98 LYS A C 1
ATOM 806 O O . LYS A 1 98 ? -5.033 -8.241 9.129 1.00 95.62 98 LYS A O 1
ATOM 811 N N . VAL A 1 99 ? -3.469 -8.257 10.718 1.00 93.75 99 VAL A N 1
ATOM 812 C CA . VAL A 1 99 ? -4.330 -7.868 11.841 1.00 93.75 99 VAL A CA 1
ATOM 813 C C . VAL A 1 99 ? -3.815 -6.565 12.449 1.00 93.75 99 VAL A C 1
ATOM 815 O O . VAL A 1 99 ? -2.661 -6.198 12.243 1.00 93.75 99 VAL A O 1
ATOM 818 N N . LEU A 1 100 ? -4.631 -5.863 13.242 1.00 90.19 100 LEU A N 1
ATOM 819 C CA . LEU A 1 100 ? -4.220 -4.586 13.850 1.00 90.19 100 LEU A CA 1
ATOM 820 C C . LEU A 1 100 ? -2.923 -4.683 14.677 1.00 90.19 100 LEU A C 1
ATOM 822 O O . LEU A 1 100 ? -2.167 -3.717 14.737 1.00 90.19 100 LEU A O 1
ATOM 826 N N . SER A 1 101 ? -2.628 -5.841 15.279 1.00 89.06 101 SER A N 1
ATOM 827 C CA . SER A 1 101 ? -1.381 -6.059 16.028 1.00 89.06 101 SER A CA 1
ATOM 828 C C . SER A 1 101 ? -0.123 -6.143 15.157 1.00 89.06 101 SER A C 1
ATOM 830 O O . SER A 1 101 ? 0.976 -6.033 15.696 1.00 89.06 101 SER A O 1
ATOM 832 N N . ASP A 1 102 ? -0.259 -6.321 13.840 1.00 89.31 102 ASP A N 1
ATOM 833 C CA . ASP A 1 102 ? 0.873 -6.285 12.904 1.00 89.31 102 ASP A CA 1
ATOM 834 C C . ASP A 1 102 ? 1.347 -4.849 12.629 1.00 89.31 102 ASP A C 1
ATOM 836 O O . ASP A 1 102 ? 2.472 -4.634 12.171 1.00 89.31 102 ASP A O 1
ATOM 840 N N . PHE A 1 103 ? 0.507 -3.854 12.927 1.00 85.69 103 PHE A N 1
ATOM 841 C CA . PHE A 1 103 ? 0.833 -2.444 12.770 1.00 85.69 103 PHE A CA 1
ATOM 842 C C . PHE A 1 103 ? 1.499 -1.928 14.045 1.00 85.69 103 PHE A C 1
ATOM 844 O O . PHE A 1 103 ? 0.961 -2.013 15.151 1.00 85.69 103 PHE A O 1
ATOM 851 N N . LYS A 1 104 ? 2.703 -1.367 13.902 1.00 75.44 104 LYS A N 1
ATOM 852 C CA . LYS A 1 104 ? 3.413 -0.763 15.031 1.00 75.44 104 LYS A CA 1
ATOM 853 C C . LYS A 1 104 ? 2.707 0.527 15.439 1.00 75.44 104 LYS A C 1
ATOM 855 O O . LYS A 1 104 ? 2.505 1.418 14.623 1.00 75.44 104 LYS A O 1
ATOM 860 N N . VAL A 1 105 ? 2.395 0.654 16.726 1.00 61.62 105 VAL A N 1
ATOM 861 C CA . VAL A 1 105 ? 1.934 1.921 17.298 1.00 61.62 105 VAL A CA 1
ATOM 862 C C . VAL A 1 105 ? 3.153 2.813 17.513 1.00 61.62 105 VAL A C 1
ATOM 864 O O . VAL A 1 105 ? 3.930 2.585 18.444 1.00 61.62 105 VAL A O 1
ATOM 867 N N . GLU A 1 106 ? 3.328 3.842 16.685 1.00 53.91 106 GLU A N 1
ATOM 868 C CA . GLU A 1 106 ? 4.247 4.926 17.027 1.00 53.91 106 GLU A CA 1
ATOM 869 C C . GLU A 1 106 ? 3.666 5.702 18.212 1.00 53.91 106 GLU A C 1
ATOM 871 O O . GLU A 1 106 ? 2.752 6.517 18.085 1.00 53.91 106 GLU A O 1
ATOM 876 N N . ARG A 1 107 ? 4.186 5.436 19.414 1.00 45.12 107 ARG A N 1
ATOM 877 C CA . ARG A 1 107 ? 3.940 6.314 20.558 1.00 45.12 107 ARG A CA 1
ATOM 878 C C . ARG A 1 107 ? 4.745 7.588 20.324 1.00 45.12 107 ARG A C 1
ATOM 880 O O . ARG A 1 107 ? 5.969 7.556 20.443 1.00 45.12 107 ARG A O 1
ATOM 887 N N . LYS A 1 108 ? 4.069 8.694 19.993 1.00 47.19 108 LYS A N 1
ATOM 888 C CA . LYS A 1 108 ? 4.688 10.027 20.036 1.00 47.19 108 LYS A CA 1
ATOM 889 C C . LYS A 1 108 ? 5.284 10.221 21.438 1.00 47.19 108 LYS A C 1
ATOM 891 O O . LYS A 1 108 ? 4.561 10.076 22.424 1.00 47.19 108 LYS A O 1
ATOM 896 N N . LYS A 1 109 ? 6.600 10.436 21.504 1.00 36.59 109 LYS A N 1
ATOM 897 C CA . LYS A 1 109 ? 7.292 10.881 22.720 1.00 36.59 109 LYS A CA 1
ATOM 898 C C . LYS A 1 109 ? 6.959 12.337 23.008 1.00 36.59 109 LYS A C 1
ATOM 900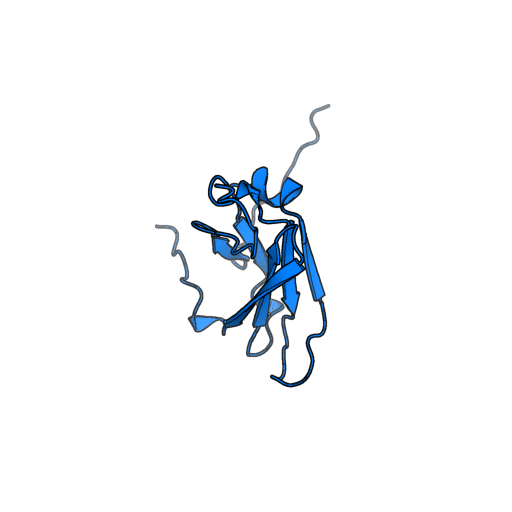 O O . LYS A 1 109 ? 6.783 13.089 22.024 1.00 36.59 109 LYS A O 1
#

Radius of gyration: 16.28 Å; Cα contacts (8 Å, |Δi|>4): 154; chains: 1; bounding box: 30×52×46 Å

Organism: NCBI:txid412755

Mean predicted aligned error: 7.62 Å

pLDDT: mean 84.76, std 19.76, range [28.83, 98.56]

Nearest PDB structures (foldseek):
  3dzm-assembly1_A  TM=5.123E-01  e=1.259E+00  Thermus thermophilus HB27
  7tze-assembly1_A  TM=5.340E-01  e=7.374E+00  Mus musculus
  2x5g-assembly1_A-2  TM=5.735E-01  e=6.938E+00  Sulfolobus islandicus rudivirus 1 variant XX
  5zk7-assembly1_A  TM=3.621E-01  e=8.330E+00  Homo sapiens